Protein AF-A0A6N1VHX1-F1 (afdb_monomer_lite)

Foldseek 3Di:
DDPVVVLVVLLVLLVVLVVLLLVLQQFPPVVCCPPPVNVSVVVLSVQSSPQPCSVVSVVVSVDPDSDQDPSRPCSVVSNVRHD

Radius of gyration: 13.04 Å; chains: 1; bounding box: 25×36×30 Å

InterPro domains:
  IPR045601 Domain of unknown function DUF6455 [PF20056] (9-80)

Sequence (83 aa):
MGILARIADRMDRQSHLMDAMMDRLEVDREALAMDTCGARLEAAARSCLMCRDSEECGRWLDGKDDTAPTFCPNIQVFELHRK

Structure (mmCIF, N/CA/C/O backbone):
data_AF-A0A6N1VHX1-F1
#
_entry.id   AF-A0A6N1VHX1-F1
#
loop_
_atom_site.group_PDB
_atom_site.id
_atom_site.type_symbol
_atom_site.label_atom_id
_atom_site.label_alt_id
_atom_site.label_comp_id
_atom_site.label_asym_id
_atom_site.label_entity_id
_atom_site.label_seq_id
_atom_site.pdbx_PDB_ins_code
_atom_site.Cartn_x
_atom_site.Cartn_y
_atom_site.Cartn_z
_atom_site.occupancy
_atom_site.B_iso_or_equiv
_atom_site.auth_seq_id
_atom_site.auth_comp_id
_atom_site.auth_asym_id
_atom_site.auth_atom_id
_atom_site.pdbx_PDB_model_num
ATOM 1 N N . MET A 1 1 ? -14.610 22.010 12.504 1.00 69.06 1 MET A N 1
ATOM 2 C CA . MET A 1 1 ? -13.494 21.418 11.736 1.00 69.06 1 MET A CA 1
ATOM 3 C C . MET A 1 1 ? -13.852 21.498 10.251 1.00 69.06 1 MET A C 1
ATOM 5 O O . MET A 1 1 ? -14.949 21.077 9.892 1.00 69.06 1 MET A O 1
ATOM 9 N N . GLY A 1 2 ? -13.038 22.184 9.440 1.00 93.25 2 GLY A N 1
ATOM 10 C CA . GLY A 1 2 ? -13.368 22.539 8.048 1.00 93.25 2 GLY A CA 1
ATOM 11 C C . GLY A 1 2 ? -13.197 21.382 7.056 1.00 93.25 2 GLY A C 1
ATOM 12 O O . GLY A 1 2 ? -12.588 20.367 7.382 1.00 93.25 2 GLY A O 1
ATOM 13 N N . ILE A 1 3 ? -13.719 21.535 5.833 1.00 92.31 3 ILE A N 1
ATOM 14 C CA . ILE A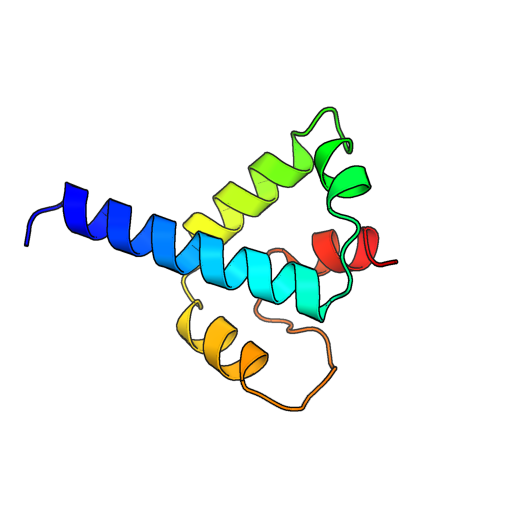 1 3 ? -13.648 20.503 4.777 1.00 92.31 3 ILE A CA 1
ATOM 15 C C . ILE A 1 3 ? -12.195 20.150 4.432 1.00 92.31 3 ILE A C 1
ATOM 17 O O . ILE A 1 3 ? -11.858 18.975 4.348 1.00 92.31 3 ILE A O 1
ATOM 21 N N . LEU A 1 4 ? -11.324 21.155 4.300 1.00 94.00 4 LEU A N 1
ATOM 22 C CA . LEU A 1 4 ? -9.911 20.947 3.966 1.00 94.00 4 LEU A CA 1
ATOM 23 C C . LEU A 1 4 ? -9.171 20.125 5.027 1.00 94.00 4 LEU A C 1
ATOM 25 O O . LEU A 1 4 ? -8.410 19.231 4.679 1.00 94.00 4 LEU A O 1
ATOM 29 N N . ALA A 1 5 ? -9.445 20.374 6.308 1.00 95.25 5 ALA A N 1
ATOM 30 C CA . ALA A 1 5 ? -8.835 19.621 7.400 1.00 95.25 5 ALA A CA 1
ATOM 31 C C . ALA A 1 5 ? -9.275 18.146 7.384 1.00 95.25 5 ALA A C 1
ATOM 33 O O . ALA A 1 5 ? -8.443 17.258 7.496 1.00 95.25 5 ALA A O 1
ATOM 34 N N . ARG A 1 6 ? -10.552 17.859 7.093 1.00 94.06 6 ARG A N 1
ATOM 35 C CA . ARG A 1 6 ? -11.021 16.472 6.912 1.00 94.06 6 ARG A CA 1
ATOM 36 C C . ARG A 1 6 ? -10.360 15.753 5.736 1.00 94.06 6 ARG A C 1
ATOM 38 O O . ARG A 1 6 ? -10.167 14.541 5.797 1.00 94.06 6 ARG A O 1
ATOM 45 N N . ILE A 1 7 ? -10.074 16.477 4.654 1.00 94.81 7 ILE A N 1
ATOM 46 C CA . ILE A 1 7 ? -9.370 15.926 3.491 1.00 94.81 7 ILE A CA 1
ATOM 47 C C . ILE A 1 7 ? -7.923 15.608 3.871 1.00 94.81 7 ILE A C 1
ATOM 49 O O . ILE A 1 7 ? -7.474 14.498 3.602 1.00 94.81 7 ILE A O 1
ATOM 53 N N . ALA A 1 8 ? -7.234 16.533 4.543 1.00 96.19 8 ALA A N 1
ATOM 54 C CA . ALA A 1 8 ? -5.867 16.331 5.014 1.00 96.19 8 ALA A CA 1
ATOM 55 C C . ALA A 1 8 ? -5.763 15.130 5.970 1.00 96.19 8 ALA A C 1
ATOM 57 O O . ALA A 1 8 ? -4.972 14.231 5.711 1.00 96.19 8 ALA A O 1
ATOM 58 N N . ASP A 1 9 ? -6.637 15.036 6.978 1.00 96.31 9 ASP A N 1
ATOM 59 C CA . ASP A 1 9 ? -6.659 13.908 7.925 1.00 96.31 9 ASP A CA 1
ATOM 60 C C . ASP A 1 9 ? -6.903 12.563 7.228 1.00 96.31 9 ASP A C 1
ATOM 62 O O . ASP A 1 9 ? -6.425 11.509 7.650 1.00 96.31 9 ASP A O 1
ATOM 66 N N . ARG A 1 10 ? -7.699 12.568 6.152 1.00 96.19 10 ARG A N 1
ATOM 67 C CA . ARG A 1 10 ? -7.919 11.371 5.343 1.00 96.19 10 ARG A CA 1
ATOM 68 C C . ARG A 1 10 ? -6.677 11.013 4.538 1.00 96.19 10 ARG A C 1
ATOM 70 O O . ARG A 1 10 ? -6.355 9.832 4.473 1.00 96.19 10 ARG A O 1
ATOM 77 N N . MET A 1 11 ? -6.030 11.992 3.912 1.00 97.56 11 MET A N 1
ATOM 78 C CA . MET A 1 11 ? -4.800 11.767 3.155 1.00 97.56 11 MET A CA 1
ATOM 79 C C . MET A 1 11 ? -3.713 11.187 4.055 1.00 97.56 11 MET A C 1
ATOM 81 O O . MET A 1 11 ? -3.186 10.134 3.721 1.00 97.56 11 MET A O 1
ATOM 85 N N . ASP A 1 12 ? -3.479 11.810 5.209 1.00 98.00 12 ASP A N 1
ATOM 86 C CA . ASP A 1 12 ? -2.483 11.398 6.200 1.00 98.00 12 ASP A CA 1
ATOM 87 C C . ASP A 1 12 ? -2.727 9.966 6.700 1.00 98.00 12 ASP A C 1
ATOM 89 O O . ASP A 1 12 ? -1.866 9.088 6.597 1.00 98.00 12 ASP A O 1
ATOM 93 N N . ARG A 1 13 ? -3.967 9.671 7.118 1.00 97.69 13 ARG A N 1
ATOM 94 C CA . ARG A 1 13 ? -4.346 8.318 7.542 1.00 97.69 13 ARG A CA 1
ATOM 95 C C . ARG A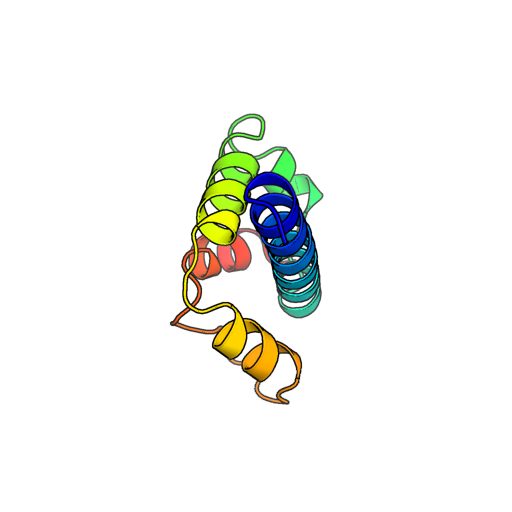 1 13 ? -4.133 7.284 6.436 1.00 97.69 13 ARG A C 1
ATOM 97 O O . ARG A 1 13 ? -3.600 6.211 6.705 1.00 97.69 13 ARG A O 1
ATOM 104 N N . GLN A 1 14 ? -4.573 7.570 5.209 1.00 98.19 14 GLN A N 1
ATOM 105 C CA . GLN A 1 14 ? -4.470 6.599 4.116 1.00 98.19 14 GLN A CA 1
ATOM 106 C C . GLN A 1 14 ? -3.025 6.407 3.653 1.00 98.19 14 GLN A C 1
ATOM 108 O O . GLN A 1 14 ? -2.664 5.280 3.325 1.00 98.19 14 GLN A O 1
ATOM 113 N N . SER A 1 15 ? -2.184 7.449 3.673 1.00 98.06 15 SER A N 1
ATOM 114 C CA . SER A 1 15 ? -0.757 7.287 3.381 1.00 98.06 15 SER A CA 1
ATOM 115 C C . SER A 1 15 ? -0.077 6.388 4.406 1.00 98.06 15 SER A C 1
ATOM 117 O O . SER A 1 15 ? 0.633 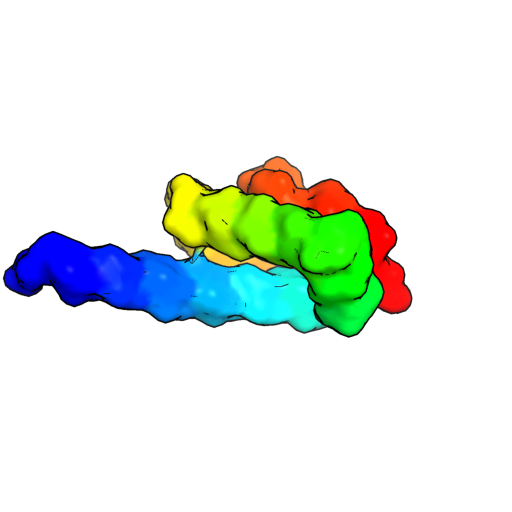5.474 4.004 1.00 98.06 15 SER A O 1
ATOM 119 N N . HIS A 1 16 ? -0.356 6.572 5.702 1.00 98.44 16 HIS A N 1
ATOM 120 C CA . HIS A 1 16 ? 0.209 5.723 6.753 1.00 98.44 16 HIS A CA 1
ATOM 121 C C . HIS A 1 16 ? -0.253 4.264 6.650 1.00 98.44 16 HIS A C 1
ATOM 123 O O . HIS A 1 16 ? 0.556 3.350 6.787 1.00 98.44 16 HIS A O 1
ATOM 129 N N . LEU A 1 17 ? -1.536 4.029 6.364 1.00 98.56 17 LEU A N 1
ATOM 130 C CA . LEU A 1 17 ? -2.056 2.672 6.181 1.00 98.56 17 LEU A CA 1
ATOM 131 C C . LEU A 1 17 ? -1.463 1.988 4.944 1.00 98.56 17 LEU A C 1
ATOM 133 O O . LEU A 1 17 ? -1.088 0.822 5.013 1.00 98.56 17 LEU A O 1
ATOM 137 N N . MET A 1 18 ? -1.367 2.697 3.816 1.00 98.50 18 MET A N 1
ATOM 138 C CA . MET A 1 18 ? -0.780 2.144 2.594 1.00 98.50 18 MET A CA 1
ATOM 139 C C . MET A 1 18 ? 0.698 1.799 2.781 1.00 98.50 18 MET A C 1
ATOM 141 O O . MET A 1 18 ? 1.125 0.733 2.347 1.00 98.50 18 MET A O 1
ATOM 145 N N . ASP A 1 19 ? 1.453 2.682 3.433 1.00 98.38 19 ASP A N 1
ATOM 146 C CA . ASP A 1 19 ? 2.864 2.481 3.764 1.00 98.38 19 ASP A CA 1
ATOM 147 C C . ASP A 1 19 ? 3.063 1.215 4.609 1.00 98.38 19 ASP A C 1
ATOM 149 O O . ASP A 1 19 ? 3.783 0.303 4.204 1.00 98.38 19 ASP A O 1
ATOM 153 N N . ALA A 1 20 ? 2.309 1.091 5.703 1.00 97.94 20 ALA A N 1
ATOM 154 C CA . ALA A 1 20 ? 2.365 -0.072 6.582 1.00 97.94 20 ALA A CA 1
ATOM 155 C C . ALA A 1 20 ? 1.931 -1.375 5.885 1.00 97.94 20 ALA A C 1
ATOM 157 O O . ALA A 1 20 ? 2.507 -2.433 6.138 1.00 97.94 20 ALA A O 1
ATOM 158 N N . MET A 1 21 ? 0.939 -1.323 4.984 1.00 97.69 21 MET A N 1
ATOM 159 C CA . MET A 1 21 ? 0.559 -2.487 4.176 1.00 97.69 21 MET A CA 1
ATOM 160 C C . MET A 1 21 ? 1.686 -2.928 3.246 1.00 97.69 21 MET A C 1
ATOM 162 O O . MET A 1 21 ?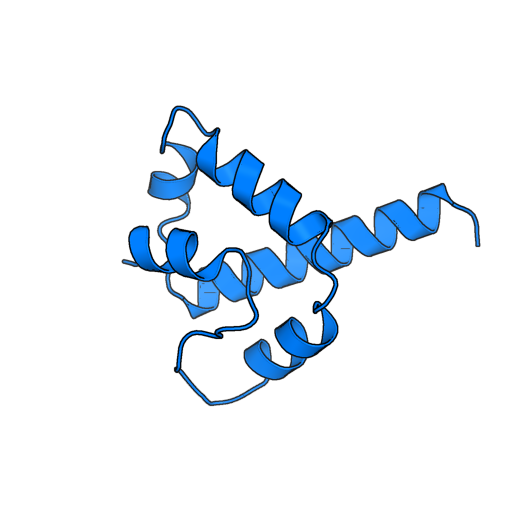 1.955 -4.123 3.153 1.00 97.69 21 MET A O 1
ATOM 166 N N . MET A 1 22 ? 2.325 -1.983 2.552 1.00 97.62 22 MET A N 1
ATOM 167 C CA . MET A 1 22 ? 3.428 -2.290 1.642 1.00 97.62 22 MET A CA 1
ATOM 168 C C . MET A 1 22 ? 4.634 -2.858 2.392 1.00 97.62 22 MET A C 1
ATOM 170 O O . MET A 1 22 ? 5.250 -3.792 1.890 1.00 97.62 22 MET A O 1
ATOM 174 N N . ASP A 1 23 ? 4.933 -2.359 3.594 1.00 97.31 23 ASP A N 1
ATOM 175 C CA . ASP A 1 23 ? 5.983 -2.934 4.442 1.00 97.31 23 ASP A CA 1
ATOM 176 C C . ASP A 1 23 ? 5.649 -4.351 4.895 1.00 97.31 23 ASP A C 1
ATOM 178 O O . ASP A 1 23 ? 6.461 -5.259 4.736 1.00 97.31 23 ASP A O 1
ATOM 182 N N . ARG A 1 24 ? 4.440 -4.563 5.426 1.00 96.06 24 ARG A N 1
ATOM 183 C CA . ARG A 1 24 ? 4.021 -5.876 5.929 1.00 96.06 24 ARG A CA 1
ATOM 184 C C . ARG A 1 24 ? 3.958 -6.940 4.833 1.00 96.06 24 ARG A C 1
ATOM 186 O O . ARG A 1 24 ? 4.230 -8.102 5.108 1.00 96.06 24 ARG A O 1
ATOM 193 N N . LEU A 1 25 ? 3.575 -6.555 3.617 1.00 95.88 25 LEU A N 1
ATOM 194 C CA . LEU A 1 25 ? 3.521 -7.445 2.454 1.00 95.88 25 LEU A CA 1
ATOM 195 C C . LEU A 1 25 ? 4.848 -7.512 1.688 1.00 95.88 25 LEU A C 1
ATOM 197 O O . LEU A 1 25 ? 4.886 -8.143 0.637 1.00 95.88 25 LEU A O 1
ATOM 201 N N . GLU A 1 26 ? 5.908 -6.866 2.182 1.00 96.81 26 GLU A N 1
ATOM 202 C CA . GLU A 1 26 ? 7.247 -6.883 1.576 1.00 96.81 26 GLU A CA 1
ATOM 203 C C . GLU A 1 26 ? 7.242 -6.416 0.110 1.00 96.81 26 GLU A C 1
ATOM 205 O O . GLU A 1 26 ? 7.926 -6.959 -0.758 1.00 96.81 26 GLU A O 1
ATOM 210 N N . VAL A 1 27 ? 6.440 -5.391 -0.185 1.00 97.75 27 VAL A N 1
ATOM 211 C CA . VAL A 1 27 ? 6.285 -4.848 -1.536 1.00 97.75 27 VAL A CA 1
ATOM 212 C C . VAL A 1 27 ? 7.578 -4.172 -1.989 1.00 97.75 27 VAL A C 1
ATOM 214 O O . VAL A 1 27 ? 8.121 -3.285 -1.326 1.00 97.75 27 VAL A O 1
ATOM 217 N N . ASP A 1 28 ? 8.027 -4.516 -3.190 1.00 98.00 28 ASP A N 1
ATOM 218 C CA . ASP A 1 28 ? 9.028 -3.790 -3.952 1.00 98.00 28 ASP A CA 1
ATOM 219 C C . ASP A 1 28 ? 8.494 -2.429 -4.396 1.00 98.00 28 ASP A C 1
ATOM 221 O O . ASP A 1 28 ? 7.973 -2.243 -5.498 1.00 98.00 28 ASP A O 1
ATOM 225 N N . ARG A 1 29 ? 8.642 -1.449 -3.506 1.00 96.56 29 ARG A N 1
ATOM 226 C CA . ARG A 1 29 ? 8.243 -0.059 -3.739 1.00 96.56 29 ARG A CA 1
ATOM 227 C C . ARG A 1 29 ? 8.931 0.544 -4.962 1.00 96.56 29 ARG A C 1
ATOM 229 O O . ARG A 1 29 ? 8.310 1.337 -5.663 1.00 96.56 29 ARG A O 1
ATOM 236 N N . GLU A 1 30 ? 10.186 0.177 -5.225 1.00 96.44 30 GLU A N 1
ATOM 237 C CA . GLU A 1 30 ? 10.935 0.687 -6.376 1.00 96.44 30 GLU A CA 1
ATOM 238 C C . GLU A 1 30 ? 10.387 0.095 -7.674 1.00 96.44 30 GLU A C 1
ATOM 240 O O . GLU A 1 30 ? 10.078 0.845 -8.601 1.00 96.44 30 GLU A O 1
ATOM 245 N N . ALA A 1 31 ? 10.172 -1.224 -7.727 1.00 97.25 31 ALA A N 1
ATOM 246 C CA . ALA A 1 31 ? 9.555 -1.850 -8.896 1.00 97.25 31 ALA A CA 1
ATOM 247 C C . ALA A 1 31 ? 8.137 -1.316 -9.145 1.00 97.25 31 ALA A C 1
ATOM 249 O O . ALA A 1 31 ? 7.811 -0.960 -10.277 1.00 97.25 31 ALA A O 1
ATOM 250 N N . LEU A 1 32 ? 7.319 -1.174 -8.097 1.00 97.38 32 LEU A N 1
ATOM 251 C CA . LEU A 1 32 ? 5.965 -0.626 -8.206 1.00 97.38 32 LEU A CA 1
ATOM 252 C C . LEU A 1 32 ? 5.961 0.839 -8.678 1.00 97.38 32 LEU A C 1
ATOM 254 O O . LEU A 1 32 ? 5.092 1.234 -9.458 1.00 97.38 32 LEU A O 1
ATOM 258 N N . ALA A 1 33 ? 6.926 1.650 -8.235 1.00 95.44 33 ALA A N 1
ATOM 259 C CA . ALA A 1 33 ? 7.077 3.037 -8.678 1.00 95.44 33 ALA A CA 1
ATOM 260 C C . ALA A 1 33 ? 7.536 3.150 -10.141 1.00 95.44 33 ALA A C 1
ATOM 262 O O . ALA A 1 33 ? 7.237 4.145 -10.801 1.00 95.44 33 ALA A O 1
ATOM 263 N N . MET A 1 34 ? 8.242 2.143 -10.656 1.00 96.19 34 MET A N 1
ATOM 264 C CA . MET A 1 34 ? 8.695 2.098 -12.048 1.00 96.19 34 MET A CA 1
ATOM 265 C C . MET A 1 34 ? 7.686 1.418 -12.985 1.00 96.19 34 MET A C 1
ATOM 267 O O . MET A 1 34 ? 7.723 1.659 -14.196 1.00 96.19 34 MET A O 1
ATOM 271 N N . ASP A 1 35 ? 6.760 0.612 -12.455 1.00 96.12 35 ASP A N 1
ATOM 272 C CA . ASP A 1 35 ? 5.737 -0.067 -13.250 1.00 96.12 35 ASP A CA 1
ATOM 273 C C . ASP A 1 35 ? 4.843 0.946 -13.975 1.00 96.12 35 ASP A C 1
ATOM 275 O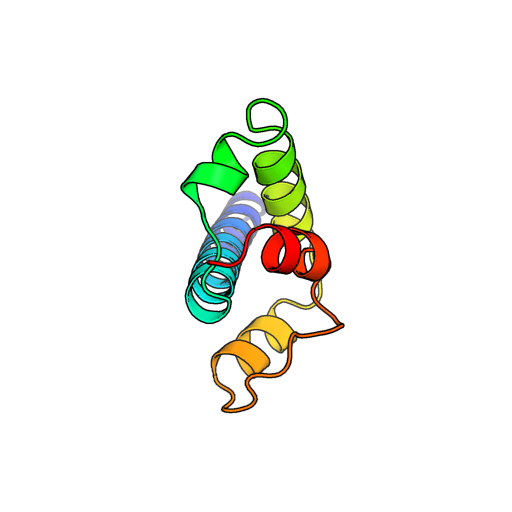 O . ASP A 1 35 ? 4.246 1.856 -13.389 1.00 96.12 35 ASP A O 1
ATOM 279 N N . THR A 1 36 ? 4.740 0.760 -15.293 1.00 95.50 36 THR A N 1
ATOM 280 C CA . THR A 1 36 ? 3.917 1.582 -16.178 1.00 95.50 36 THR A CA 1
ATOM 281 C C . THR A 1 36 ? 4.268 3.070 -16.020 1.00 95.50 36 THR A C 1
ATOM 283 O O . THR A 1 36 ? 3.389 3.927 -15.938 1.00 95.50 36 THR A O 1
ATOM 286 N N . CYS A 1 37 ? 5.567 3.382 -15.923 1.00 94.06 37 CYS A N 1
ATOM 287 C CA . CYS A 1 37 ? 6.076 4.741 -15.704 1.00 94.06 37 CYS A CA 1
ATOM 288 C C . CYS A 1 37 ? 5.447 5.431 -14.473 1.00 94.06 37 CYS A C 1
ATOM 290 O O . CYS A 1 37 ? 5.147 6.623 -14.517 1.00 94.06 37 CYS A O 1
ATOM 292 N N . GLY A 1 38 ? 5.193 4.674 -13.401 1.00 94.12 38 GLY A N 1
ATOM 293 C CA . GLY A 1 38 ? 4.605 5.162 -12.149 1.00 94.12 38 GLY A CA 1
ATOM 294 C C . GLY A 1 38 ? 3.077 5.216 -12.122 1.00 94.12 38 GLY A C 1
ATOM 295 O O . GLY A 1 38 ? 2.494 5.411 -11.053 1.00 94.12 38 GLY A O 1
ATOM 296 N N . ALA A 1 39 ? 2.402 4.968 -13.249 1.00 97.56 39 ALA A N 1
ATOM 297 C CA . ALA A 1 39 ? 0.941 4.988 -13.310 1.00 97.56 39 ALA A CA 1
ATOM 298 C C . ALA A 1 39 ? 0.304 3.930 -12.394 1.00 97.56 39 ALA A C 1
ATOM 300 O O . ALA A 1 39 ? -0.807 4.125 -11.893 1.00 97.56 39 ALA A O 1
ATOM 301 N N . ARG A 1 40 ? 0.994 2.805 -12.142 1.00 97.75 40 ARG A N 1
ATOM 302 C CA . ARG A 1 40 ? 0.465 1.773 -11.243 1.00 97.75 40 ARG A CA 1
ATOM 303 C C . ARG A 1 40 ? 0.458 2.222 -9.787 1.00 97.75 40 ARG A C 1
ATOM 305 O O . ARG A 1 40 ? -0.559 2.054 -9.112 1.00 97.75 40 ARG A O 1
ATOM 312 N N . LEU A 1 41 ? 1.549 2.832 -9.325 1.00 97.75 41 LEU A N 1
ATOM 313 C CA . LEU A 1 41 ? 1.628 3.390 -7.978 1.00 97.75 41 LEU A CA 1
ATOM 314 C C . LEU A 1 41 ? 0.613 4.525 -7.782 1.00 97.75 41 LEU A C 1
ATOM 316 O O . LEU A 1 41 ? -0.079 4.550 -6.766 1.00 97.75 41 LEU A O 1
ATOM 320 N N . GLU A 1 42 ? 0.458 5.416 -8.767 1.00 98.12 42 GLU A N 1
ATOM 321 C CA . GLU A 1 42 ? -0.553 6.484 -8.729 1.00 98.12 42 GLU A CA 1
ATOM 322 C C . GLU A 1 42 ? -1.975 5.911 -8.588 1.00 98.12 42 GLU A C 1
ATOM 324 O O . GLU A 1 42 ? -2.751 6.338 -7.726 1.00 98.12 42 GLU A O 1
ATOM 329 N N . ALA A 1 43 ? -2.314 4.900 -9.395 1.00 98.25 43 ALA A N 1
ATOM 330 C CA . ALA A 1 43 ? -3.615 4.244 -9.336 1.00 98.25 43 ALA A CA 1
ATOM 331 C C . ALA A 1 43 ? -3.859 3.572 -7.975 1.00 98.25 43 ALA A C 1
ATOM 333 O O . ALA A 1 43 ? -4.947 3.725 -7.409 1.00 98.25 43 ALA A O 1
ATOM 334 N N . ALA A 1 44 ? -2.852 2.888 -7.421 1.00 98.19 44 ALA A N 1
ATOM 335 C CA . ALA A 1 44 ? -2.924 2.276 -6.097 1.00 98.19 44 ALA A CA 1
ATOM 336 C C . ALA A 1 44 ? -3.100 3.329 -4.988 1.00 98.19 44 ALA A C 1
ATOM 338 O O . ALA A 1 44 ? -3.966 3.175 -4.123 1.00 98.19 44 ALA A O 1
ATOM 339 N N . ALA A 1 45 ? -2.353 4.436 -5.040 1.00 98.19 45 ALA A N 1
ATOM 340 C CA . ALA A 1 45 ? -2.470 5.534 -4.083 1.00 98.19 45 ALA A CA 1
ATOM 341 C C . ALA A 1 45 ? -3.864 6.177 -4.129 1.00 98.19 45 ALA A C 1
ATOM 343 O O . ALA A 1 45 ? -4.502 6.361 -3.092 1.00 98.19 45 ALA A O 1
ATOM 344 N N . ARG A 1 46 ? -4.396 6.446 -5.329 1.00 98.12 46 ARG A N 1
ATOM 345 C CA . ARG A 1 46 ? -5.751 6.994 -5.505 1.00 98.12 46 ARG A CA 1
ATOM 346 C C . ARG A 1 46 ? -6.831 6.024 -5.022 1.00 98.12 46 ARG A C 1
ATOM 348 O O . ARG A 1 46 ? -7.804 6.454 -4.399 1.00 98.12 46 ARG A O 1
ATOM 355 N N . SER A 1 47 ? -6.656 4.731 -5.291 1.00 98.19 47 SER A N 1
ATOM 356 C CA . SER A 1 47 ? -7.531 3.656 -4.811 1.00 98.19 47 SER A CA 1
ATOM 357 C C . SER A 1 47 ? -7.554 3.606 -3.278 1.00 98.19 47 SER A C 1
ATOM 359 O O . SER A 1 47 ? -8.625 3.683 -2.672 1.00 98.19 47 SER A O 1
ATOM 361 N N . CYS A 1 48 ? -6.381 3.616 -2.633 1.00 98.31 48 CYS A N 1
ATOM 362 C CA . CYS A 1 48 ? -6.271 3.655 -1.176 1.00 98.31 48 CYS A CA 1
ATOM 363 C C . CYS A 1 48 ? -6.895 4.935 -0.603 1.00 98.31 48 CYS A C 1
ATOM 365 O O . CYS A 1 48 ? -7.741 4.875 0.290 1.00 98.31 48 CYS A O 1
ATOM 367 N N . LEU A 1 49 ? -6.593 6.099 -1.183 1.00 97.94 49 LEU A N 1
ATOM 368 C CA . LEU A 1 49 ? -7.149 7.376 -0.744 1.00 97.94 49 LEU A CA 1
ATOM 369 C C . LEU A 1 49 ? -8.685 7.402 -0.781 1.00 97.94 49 LEU A C 1
ATOM 371 O O . LEU A 1 49 ? -9.296 8.107 0.018 1.00 97.94 49 LEU A O 1
ATOM 375 N N . MET A 1 50 ? -9.336 6.618 -1.645 1.00 96.81 50 MET A N 1
ATOM 376 C CA . MET A 1 50 ? -10.802 6.518 -1.755 1.00 96.81 50 MET A CA 1
ATOM 377 C C . MET A 1 50 ? -11.409 5.297 -1.040 1.00 96.81 50 MET A C 1
ATOM 379 O O . MET A 1 50 ? -12.631 5.224 -0.903 1.00 96.81 50 MET A O 1
ATOM 383 N N . CYS A 1 51 ? -10.581 4.395 -0.506 1.00 97.75 51 CYS A N 1
ATOM 384 C CA . CYS A 1 51 ? -11.008 3.188 0.203 1.00 97.75 51 CYS A CA 1
ATOM 385 C C . CYS A 1 51 ? -11.843 3.501 1.460 1.00 97.75 51 CYS A C 1
ATOM 387 O O . CYS A 1 51 ? -11.536 4.430 2.217 1.00 97.75 51 CYS A O 1
ATOM 389 N N . ARG A 1 52 ? -12.917 2.739 1.692 1.00 96.69 52 ARG A N 1
ATOM 390 C CA . ARG A 1 52 ? -13.812 2.914 2.852 1.00 96.69 52 ARG A CA 1
ATOM 391 C C . ARG A 1 52 ? -13.437 2.026 4.037 1.00 96.69 52 ARG A C 1
ATOM 393 O O . ARG A 1 52 ? -13.829 2.335 5.155 1.00 96.69 52 ARG A O 1
ATOM 400 N N . ASP A 1 53 ? -12.592 1.030 3.812 1.00 97.31 53 ASP A N 1
ATOM 401 C CA . ASP A 1 53 ? -12.276 -0.024 4.777 1.00 97.31 53 ASP A CA 1
ATOM 402 C C . ASP A 1 53 ? -10.993 0.281 5.574 1.00 97.31 53 ASP A C 1
ATOM 404 O O . ASP A 1 53 ? -10.250 -0.614 5.966 1.00 97.31 53 ASP A O 1
ATOM 408 N N . SER A 1 54 ? -10.703 1.566 5.832 1.00 95.50 54 SER A N 1
ATOM 409 C CA . SER A 1 54 ? -9.471 1.981 6.531 1.00 95.50 54 SER A CA 1
ATOM 410 C C . SER A 1 54 ? -9.392 1.466 7.973 1.00 95.50 54 SER A C 1
ATOM 412 O O . SER A 1 54 ? -8.302 1.236 8.485 1.00 95.50 54 SER A O 1
ATOM 414 N N . GLU A 1 55 ? -10.536 1.267 8.631 1.00 96.88 55 GLU A N 1
ATOM 415 C CA . GLU A 1 55 ? -10.584 0.663 9.971 1.00 96.88 55 GLU A CA 1
ATOM 416 C C . GLU A 1 55 ? -10.255 -0.834 9.938 1.00 96.88 55 GLU A C 1
ATOM 418 O O . GLU A 1 55 ? -9.602 -1.349 10.842 1.00 96.88 55 GLU A O 1
ATOM 423 N N . GLU A 1 56 ? -10.692 -1.543 8.896 1.00 97.25 56 GLU A N 1
ATOM 424 C CA . GLU A 1 56 ? -10.345 -2.950 8.696 1.00 97.25 56 GLU A CA 1
ATOM 425 C C . GLU A 1 56 ? -8.874 -3.117 8.323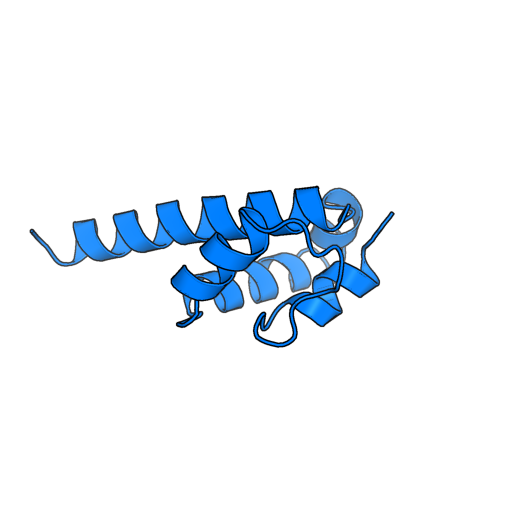 1.00 97.25 56 GLU A C 1
ATOM 427 O O . GLU A 1 56 ? -8.212 -4.006 8.850 1.00 97.25 56 GLU A O 1
ATOM 432 N N . CYS A 1 57 ? -8.344 -2.188 7.522 1.00 97.94 57 CYS A N 1
ATOM 433 C CA . CYS A 1 57 ? -6.918 -2.080 7.238 1.00 97.94 57 CYS A CA 1
ATOM 434 C C . CYS A 1 57 ? -6.086 -1.969 8.521 1.00 97.94 57 CYS A C 1
ATOM 436 O O . CYS A 1 57 ? -5.177 -2.770 8.724 1.00 97.94 57 CYS A O 1
ATOM 438 N N . GLY A 1 58 ? -6.448 -1.049 9.423 1.00 97.50 58 GLY A N 1
ATOM 439 C CA . GLY A 1 58 ? -5.782 -0.916 10.722 1.00 97.50 58 GLY A CA 1
ATOM 440 C C . GLY A 1 58 ? -5.851 -2.202 11.551 1.00 97.50 58 GLY A C 1
ATOM 441 O O . GLY A 1 58 ? -4.828 -2.694 12.012 1.00 97.50 58 GLY A O 1
ATOM 442 N N . ARG A 1 59 ? -7.036 -2.819 11.656 1.00 96.94 59 ARG A N 1
ATOM 443 C CA . ARG A 1 59 ? -7.205 -4.088 12.387 1.00 96.94 59 ARG A CA 1
ATOM 444 C C . ARG A 1 59 ? -6.356 -5.225 11.821 1.00 96.94 59 ARG A C 1
ATOM 446 O O . ARG A 1 59 ? -5.840 -6.030 12.591 1.00 96.94 59 ARG A O 1
ATOM 453 N N . TRP A 1 60 ? -6.234 -5.315 10.499 1.00 97.44 60 TRP A N 1
ATOM 454 C CA . TRP A 1 60 ? -5.380 -6.312 9.860 1.00 97.44 60 TRP A CA 1
ATOM 455 C C . TRP A 1 60 ? -3.900 -6.037 10.148 1.00 97.44 60 TRP A C 1
ATOM 457 O O . TRP A 1 60 ? -3.193 -6.956 10.552 1.00 97.44 60 TRP A O 1
ATOM 467 N N . LEU A 1 61 ? -3.462 -4.777 10.042 1.00 96.94 61 LEU A N 1
ATOM 468 C CA . LEU A 1 61 ? -2.091 -4.355 10.351 1.00 96.94 61 LEU A CA 1
ATOM 469 C C . LEU A 1 61 ? -1.694 -4.616 11.812 1.00 96.94 61 LEU A C 1
ATOM 471 O O . LEU A 1 61 ? -0.553 -4.999 12.058 1.00 96.94 61 LEU A O 1
ATOM 475 N N . ASP A 1 62 ? -2.627 -4.482 12.754 1.00 96.62 62 ASP A N 1
ATOM 476 C CA . ASP A 1 62 ? -2.410 -4.794 14.175 1.00 96.62 62 ASP A CA 1
ATOM 477 C C . ASP A 1 62 ? -2.494 -6.306 14.479 1.00 96.62 62 ASP A C 1
ATOM 479 O O . ASP A 1 62 ? -2.070 -6.776 15.540 1.00 96.62 62 ASP A O 1
ATOM 483 N N . GLY A 1 63 ? -3.080 -7.086 13.567 1.00 93.75 63 GLY A N 1
ATOM 484 C CA . GLY A 1 63 ? -3.291 -8.522 13.713 1.00 93.75 63 GLY A CA 1
ATOM 485 C C . GLY A 1 63 ? -2.028 -9.354 13.471 1.00 93.75 63 GLY A C 1
ATOM 486 O O . GLY A 1 63 ? -1.052 -8.891 12.890 1.00 93.75 63 GLY A O 1
ATOM 487 N N . LYS A 1 64 ? -2.068 -10.633 13.865 1.00 88.25 64 LYS A N 1
ATOM 488 C CA . LYS A 1 64 ? -0.970 -11.607 13.669 1.00 88.25 64 LYS A CA 1
ATOM 489 C C . LYS A 1 64 ? -1.161 -12.539 12.467 1.00 88.25 64 LYS A C 1
ATOM 491 O O . LYS A 1 64 ? -0.388 -13.471 12.302 1.00 88.25 64 LYS A O 1
ATOM 496 N N . ASP A 1 65 ? -2.237 -12.356 11.708 1.00 84.44 65 ASP A N 1
ATOM 497 C CA . ASP A 1 65 ? -2.527 -13.186 10.542 1.00 84.44 65 ASP A CA 1
ATOM 498 C C . ASP A 1 65 ? -1.718 -12.693 9.338 1.00 84.44 65 ASP A C 1
ATOM 500 O O . ASP A 1 65 ? -1.890 -11.557 8.896 1.00 84.44 65 ASP A O 1
ATOM 504 N N . ASP A 1 66 ? -0.832 -13.536 8.818 1.00 81.00 66 ASP A N 1
ATOM 505 C CA . ASP A 1 66 ? 0.002 -13.220 7.653 1.00 81.00 66 ASP A CA 1
ATOM 506 C C . ASP A 1 66 ? -0.744 -13.412 6.322 1.00 81.00 66 ASP A C 1
ATOM 508 O O . ASP A 1 66 ? -0.193 -13.172 5.247 1.00 81.00 66 ASP A O 1
ATOM 512 N N . THR A 1 67 ? -2.013 -13.825 6.371 1.00 89.19 67 THR A N 1
ATOM 513 C CA . THR A 1 67 ? -2.850 -13.963 5.181 1.00 89.19 67 THR A CA 1
ATOM 514 C C . THR A 1 67 ? -3.150 -12.597 4.563 1.00 89.19 67 THR A C 1
ATOM 516 O O . THR A 1 67 ? -3.588 -11.658 5.237 1.00 89.19 67 THR A O 1
ATOM 519 N N . ALA A 1 68 ? -2.964 -12.510 3.246 1.00 90.88 68 ALA A N 1
ATOM 520 C CA . ALA A 1 68 ? -3.292 -11.343 2.438 1.00 90.88 68 ALA A CA 1
ATOM 521 C C . ALA A 1 68 ? -4.779 -10.938 2.587 1.00 90.88 68 ALA A C 1
ATOM 523 O O . ALA A 1 68 ? -5.670 -11.777 2.407 1.00 90.88 68 ALA A O 1
ATOM 524 N N . PRO A 1 69 ? -5.089 -9.660 2.881 1.00 94.94 69 PRO A N 1
ATOM 525 C CA . PRO A 1 69 ? -6.455 -9.220 3.122 1.00 94.94 69 PRO A CA 1
ATOM 526 C C . PRO A 1 69 ? -7.263 -9.134 1.827 1.00 94.94 69 PRO A C 1
ATOM 528 O O . PRO A 1 69 ? -6.885 -8.445 0.880 1.00 94.94 69 PRO A O 1
ATOM 531 N N . THR A 1 70 ? -8.444 -9.751 1.815 1.00 94.75 70 THR A N 1
ATOM 532 C CA . THR A 1 70 ? -9.355 -9.731 0.658 1.00 94.75 70 THR A CA 1
ATOM 533 C C . THR A 1 70 ? -10.151 -8.430 0.526 1.00 94.75 70 THR A C 1
ATOM 535 O O . THR A 1 70 ? -10.631 -8.128 -0.565 1.00 94.75 70 THR A O 1
ATOM 538 N N . PHE A 1 71 ? -10.264 -7.632 1.597 1.00 95.38 71 PHE A N 1
ATOM 539 C CA . PHE A 1 71 ? -10.930 -6.322 1.567 1.00 95.38 71 PHE A CA 1
ATOM 540 C C . PHE A 1 71 ? -10.099 -5.246 0.850 1.00 95.38 71 PHE A C 1
ATOM 542 O O . PHE A 1 71 ? -10.646 -4.242 0.397 1.00 95.38 71 PHE A O 1
ATOM 549 N N . CYS A 1 72 ? -8.770 -5.403 0.776 1.00 97.81 72 CYS A N 1
ATOM 550 C CA . CYS A 1 72 ? -7.905 -4.344 0.271 1.00 97.81 72 CYS A CA 1
ATOM 551 C C . CYS A 1 72 ? -7.989 -4.260 -1.263 1.00 97.81 72 CYS A C 1
ATOM 553 O O . CYS A 1 72 ? -7.615 -5.214 -1.949 1.00 97.81 72 CYS A O 1
ATOM 555 N N . PRO A 1 73 ? -8.376 -3.107 -1.844 1.00 97.69 73 PRO A N 1
ATOM 556 C CA . PRO A 1 73 ? -8.507 -2.971 -3.296 1.00 97.69 73 PRO A CA 1
ATOM 557 C C . PRO A 1 73 ? -7.161 -3.040 -4.034 1.00 97.69 73 PRO A C 1
ATOM 559 O O . PRO A 1 73 ? -7.134 -3.242 -5.245 1.00 97.69 73 PRO A O 1
ATOM 562 N N . ASN A 1 74 ? -6.047 -2.870 -3.318 1.00 98.19 74 ASN A N 1
ATOM 563 C CA . ASN A 1 74 ? -4.699 -2.899 -3.878 1.00 98.19 74 ASN A CA 1
ATOM 564 C C . ASN A 1 74 ? -3.988 -4.240 -3.664 1.00 98.19 74 ASN A C 1
ATOM 566 O O . ASN A 1 74 ? -2.842 -4.368 -4.086 1.00 98.19 74 ASN A O 1
ATOM 570 N N . ILE A 1 75 ? -4.628 -5.238 -3.037 1.00 97.75 75 ILE A N 1
ATOM 571 C CA . ILE A 1 75 ? -3.921 -6.455 -2.620 1.00 97.75 75 ILE A CA 1
ATOM 572 C C . ILE A 1 75 ? -3.254 -7.182 -3.788 1.00 97.75 75 ILE A C 1
ATOM 574 O O . ILE A 1 75 ? -2.095 -7.560 -3.698 1.00 97.75 75 ILE A O 1
ATOM 578 N N . GLN A 1 76 ? -3.941 -7.280 -4.928 1.00 97.19 76 GLN A N 1
ATOM 579 C CA . GLN A 1 76 ? -3.383 -7.917 -6.122 1.00 97.19 76 GLN A CA 1
ATOM 580 C C . GLN A 1 76 ? -2.166 -7.154 -6.657 1.00 97.19 76 GLN A C 1
ATOM 582 O O . GLN A 1 76 ? -1.202 -7.770 -7.092 1.00 97.19 76 GLN A O 1
ATOM 587 N N . VAL A 1 77 ? -2.190 -5.817 -6.608 1.00 97.56 77 VAL A N 1
ATOM 588 C CA . VAL A 1 77 ? -1.051 -4.991 -7.035 1.00 97.56 77 VAL A CA 1
ATOM 589 C C . VAL A 1 77 ? 0.136 -5.206 -6.104 1.00 97.56 77 VAL A C 1
ATOM 591 O O . VAL A 1 77 ? 1.254 -5.333 -6.589 1.00 97.56 77 VAL A O 1
ATOM 594 N N . PHE A 1 78 ? -0.098 -5.267 -4.794 1.00 97.56 78 PHE A N 1
ATOM 595 C CA . PHE A 1 78 ? 0.956 -5.482 -3.804 1.00 97.56 78 PHE A CA 1
ATOM 596 C C . PHE A 1 78 ? 1.582 -6.873 -3.925 1.00 97.56 78 PHE A C 1
ATOM 598 O O . PHE A 1 78 ? 2.801 -6.967 -4.006 1.00 97.56 78 PHE A O 1
ATOM 605 N N . GLU A 1 79 ? 0.776 -7.926 -4.058 1.00 95.88 79 GLU A N 1
ATOM 606 C CA . GLU A 1 79 ? 1.272 -9.297 -4.255 1.00 95.88 79 GLU A CA 1
ATOM 607 C C . GLU A 1 79 ? 2.085 -9.450 -5.550 1.00 95.88 79 GLU A C 1
ATOM 609 O O . GLU A 1 79 ? 3.125 -10.102 -5.557 1.00 95.88 79 GLU A O 1
ATOM 614 N N . LEU A 1 80 ? 1.673 -8.796 -6.645 1.00 96.75 80 LEU A N 1
ATOM 615 C CA . LEU A 1 80 ? 2.433 -8.802 -7.905 1.00 96.75 80 LEU A CA 1
ATOM 616 C C . LEU A 1 80 ? 3.824 -8.161 -7.787 1.00 96.75 80 LEU A C 1
ATOM 618 O O . LEU A 1 80 ? 4.669 -8.400 -8.647 1.00 96.75 80 LEU A O 1
ATOM 622 N N . HIS A 1 81 ? 4.044 -7.339 -6.761 1.00 97.50 81 HIS A N 1
ATOM 623 C CA . HIS A 1 81 ? 5.292 -6.620 -6.529 1.00 97.50 81 HIS A CA 1
ATOM 624 C C . HIS A 1 81 ? 5.989 -7.068 -5.241 1.00 97.50 81 HIS A C 1
ATOM 626 O O . HIS A 1 81 ? 6.866 -6.360 -4.773 1.00 97.50 81 HIS A O 1
ATOM 632 N N . ARG A 1 82 ? 5.624 -8.201 -4.639 1.00 94.81 82 ARG A N 1
ATOM 633 C CA . ARG A 1 82 ? 6.276 -8.703 -3.421 1.00 94.81 82 ARG A CA 1
ATOM 634 C C . ARG A 1 82 ? 7.709 -9.193 -3.696 1.00 94.81 82 ARG A C 1
ATOM 636 O O . ARG A 1 82 ? 7.948 -9.799 -4.743 1.00 94.81 82 ARG A O 1
ATOM 643 N N . LYS A 1 83 ? 8.646 -8.915 -2.780 1.00 84.81 83 LYS A N 1
ATOM 644 C CA . LYS A 1 83 ? 10.032 -9.430 -2.801 1.00 84.81 83 LYS A CA 1
ATOM 645 C C . LYS A 1 83 ? 10.167 -10.795 -2.140 1.00 84.81 83 LYS A C 1
ATOM 647 O O . LYS A 1 83 ? 9.400 -11.072 -1.195 1.00 84.81 83 LYS A O 1
#

pLDDT: mean 95.72, std 4.3, range [69.06, 98.56]

Organism: NCBI:txid2742145

Secondary structure (DSSP, 8-state):
--HHHHHHHHHHHHHHHHHHHHHHTTB-HHHHHHGGGGHHHHHHHHHHHH-S-HHHHHHHHHS---SPPTT-TTHHHHHHTB-